Protein AF-A0A3R9MBF4-F1 (afdb_monomer)

Mean predicted aligned error: 13.08 Å

Radius of gyration: 22.8 Å; Cα contacts (8 Å, |Δi|>4): 77; chains: 1; bounding box: 53×30×57 Å

Sequence (85 aa):
MMKSIALILLIVFTSVAQCQTANVISETEFNDIEINGNKLIDIKDTYGNQNAMALLFGVADETIIDSDGEFHIIHITDLALVFQL

Nearest PDB structures (foldseek):
  8ow0-assembly1_O  TM=5.645E-01  e=1.100E+00  Saccharomyces cerevisiae
  7peq-assembly1_AK  TM=7.787E-01  e=3.986E+00  Homo sapiens
  5yp4-assembly2_D  TM=4.914E-01  e=1.767E+00  Pseudoxanthomonas mexicana
  6qlf-assembly1_O  TM=5.151E-01  e=2.480E+00  Saccharomyces cerevisiae
  8i02-assembly1_A  TM=4.577E-01  e=3.725E+00  Schizosaccharomyces pombe

Organism: NCBI:txid2494697

Foldseek 3Di:
DPPVVVVVVVVVVVVPPDPPPDDPDDPVRQQQDDDPRDGPVQVVVCLPVQVSVCVRQHHFPDWDADPVRQWIWTHRPPDIDIHGD

pLDDT: mean 74.56, std 8.4, range [50.56, 91.38]

Solvent-accessible surface area (backbone atoms only — not comparable to full-atom values): 5289 Å² total; per-residue (Å²): 136,68,75,61,57,60,55,54,53,54,56,58,58,59,74,71,63,70,75,78,88,59,75,94,58,54,71,66,61,52,35,64,40,65,59,93,87,36,38,49,44,59,59,63,74,31,75,74,37,64,70,56,45,27,72,67,75,41,73,64,79,45,76,48,68,46,96,85,61,51,38,41,36,42,30,37,93,92,46,78,46,80,38,77,113

Structure (mmCIF, N/CA/C/O backbone):
data_AF-A0A3R9MBF4-F1
#
_entry.id   AF-A0A3R9MBF4-F1
#
loop_
_atom_site.group_PDB
_atom_site.id
_atom_site.type_symbol
_atom_site.label_atom_id
_atom_site.label_alt_id
_atom_site.label_comp_id
_atom_site.label_asym_id
_atom_site.label_entity_id
_atom_site.label_seq_id
_atom_site.pdbx_PDB_ins_code
_atom_site.Cartn_x
_atom_site.Cartn_y
_atom_site.Cartn_z
_atom_site.occupancy
_atom_site.B_iso_or_equiv
_atom_site.auth_seq_id
_atom_site.auth_comp_id
_atom_site.auth_asym_id
_atom_site.auth_atom_id
_atom_site.pdbx_PDB_model_num
ATOM 1 N N . MET A 1 1 ? -42.864 9.106 40.014 1.00 50.56 1 MET A N 1
ATOM 2 C CA . MET A 1 1 ? -41.532 9.645 40.374 1.00 50.56 1 MET A CA 1
ATOM 3 C C . MET A 1 1 ? -40.345 8.703 40.074 1.00 50.56 1 MET A C 1
ATOM 5 O O . MET A 1 1 ? -39.246 9.024 40.485 1.00 50.56 1 MET A O 1
ATOM 9 N N . MET A 1 2 ? -40.489 7.605 39.304 1.00 54.03 2 MET A N 1
ATOM 10 C CA . MET A 1 2 ? -39.352 6.715 38.938 1.00 54.03 2 MET A CA 1
ATOM 11 C C . MET A 1 2 ? -38.734 6.987 37.553 1.00 54.03 2 MET A C 1
ATOM 13 O O . MET A 1 2 ? -37.611 6.573 37.288 1.00 54.03 2 MET A O 1
ATOM 17 N N . LYS A 1 3 ? -39.438 7.703 36.664 1.00 56.44 3 LYS A N 1
ATOM 18 C CA . LYS A 1 3 ? -38.995 7.937 35.274 1.00 56.44 3 LYS A CA 1
ATOM 19 C C . LYS A 1 3 ? -37.752 8.838 35.164 1.00 56.44 3 LYS A C 1
ATOM 21 O O . LYS A 1 3 ? -37.007 8.718 34.202 1.00 56.44 3 LYS A O 1
ATOM 26 N N . SER A 1 4 ? -37.504 9.700 36.154 1.00 62.44 4 SER A N 1
ATOM 27 C CA . SER A 1 4 ? -36.377 10.645 36.131 1.00 62.44 4 SER A CA 1
ATOM 28 C C . SER A 1 4 ? -35.028 10.004 36.466 1.00 62.44 4 SER A C 1
ATOM 30 O O . SER A 1 4 ? -34.006 10.486 35.995 1.00 62.44 4 SER A O 1
ATOM 32 N N . ILE A 1 5 ? -35.005 8.903 37.227 1.00 73.25 5 ILE A N 1
ATOM 33 C CA . ILE A 1 5 ? -33.754 8.240 37.639 1.00 73.25 5 ILE A CA 1
ATOM 34 C C . ILE A 1 5 ? -33.074 7.563 36.444 1.00 73.25 5 ILE A C 1
ATOM 36 O O . ILE A 1 5 ? -31.862 7.674 36.281 1.00 73.25 5 ILE A O 1
ATOM 40 N N . ALA A 1 6 ? -33.857 6.925 35.569 1.00 74.00 6 ALA A N 1
ATOM 41 C CA . ALA A 1 6 ? -33.339 6.301 34.353 1.00 74.00 6 ALA A CA 1
ATOM 42 C C . ALA A 1 6 ? -32.689 7.326 33.408 1.00 74.00 6 ALA A C 1
ATOM 44 O O . ALA A 1 6 ? -31.651 7.047 32.817 1.00 74.00 6 ALA A O 1
ATOM 45 N N . LEU A 1 7 ? -33.266 8.529 33.313 1.00 73.12 7 LEU A N 1
ATOM 46 C CA . LEU A 1 7 ? -32.729 9.610 32.486 1.00 73.12 7 LEU A CA 1
ATOM 47 C C . LEU A 1 7 ? -31.390 10.130 33.027 1.00 73.12 7 LEU A C 1
ATOM 49 O O . LEU A 1 7 ? -30.457 10.351 32.262 1.00 73.12 7 LEU A O 1
ATOM 53 N N . ILE A 1 8 ? -31.292 10.291 34.350 1.00 76.62 8 ILE A N 1
ATOM 54 C CA . ILE A 1 8 ? -30.067 10.743 35.020 1.00 76.62 8 ILE A CA 1
ATOM 55 C C . ILE A 1 8 ? -28.950 9.710 34.838 1.00 76.62 8 ILE A C 1
ATOM 57 O O . ILE A 1 8 ? -27.830 10.080 34.498 1.00 76.62 8 ILE A O 1
ATOM 61 N N . LEU A 1 9 ? -29.259 8.418 34.988 1.00 69.38 9 LEU A N 1
ATOM 62 C CA . LEU A 1 9 ? -28.304 7.337 34.730 1.00 69.38 9 LEU A CA 1
ATOM 63 C C . LEU A 1 9 ? -27.802 7.358 33.282 1.00 69.38 9 LEU A C 1
ATOM 65 O O . LEU A 1 9 ? -26.597 7.289 33.062 1.00 69.38 9 LEU A O 1
ATOM 69 N N . LEU A 1 10 ? -28.698 7.524 32.304 1.00 68.00 10 LEU A N 1
ATOM 70 C CA . LEU A 1 10 ? -28.332 7.570 30.886 1.00 68.00 10 LEU A CA 1
ATOM 71 C C . LEU A 1 10 ? -27.358 8.720 30.577 1.00 68.00 10 LEU A C 1
ATOM 73 O O . LEU A 1 10 ? -26.382 8.522 29.860 1.00 68.00 10 LEU A O 1
ATOM 77 N N . ILE A 1 11 ? -27.579 9.899 31.166 1.00 72.31 11 ILE A N 1
ATOM 78 C CA . ILE A 1 11 ? -26.714 11.073 30.981 1.00 72.31 11 ILE A CA 1
ATOM 79 C C . ILE A 1 11 ? -25.324 10.834 31.590 1.00 72.31 11 ILE A C 1
ATOM 81 O O . ILE A 1 11 ? -24.316 11.143 30.955 1.00 72.31 11 ILE A O 1
ATOM 85 N N . VAL A 1 12 ? -25.242 10.215 32.771 1.00 70.75 12 VAL A N 1
ATOM 86 C CA . VAL A 1 12 ? -23.955 9.891 33.413 1.00 70.75 12 VAL A CA 1
ATOM 87 C C . VAL A 1 12 ? -23.144 8.901 32.568 1.00 70.75 12 VAL A C 1
ATOM 89 O O . VAL A 1 12 ? -21.939 9.094 32.405 1.00 70.75 12 VAL A O 1
ATOM 92 N N . PHE A 1 13 ? -23.780 7.909 31.937 1.00 66.19 13 PHE A N 1
ATOM 93 C CA . PHE A 1 13 ? -23.072 6.964 31.064 1.00 66.19 13 PHE A CA 1
ATOM 94 C C . PHE A 1 13 ? -22.534 7.590 29.768 1.00 66.19 13 PHE A C 1
ATOM 96 O O . PHE A 1 13 ? -21.537 7.113 29.237 1.00 66.19 13 PHE A O 1
ATOM 103 N N . THR A 1 14 ? -23.115 8.685 29.270 1.00 66.44 14 THR A N 1
ATOM 104 C CA . THR A 1 14 ? -22.548 9.377 28.091 1.00 66.44 14 THR A CA 1
ATOM 105 C C . THR A 1 14 ? -21.240 10.116 28.389 1.00 66.44 14 THR A C 1
ATOM 107 O O . THR A 1 14 ? -20.442 10.330 27.483 1.00 66.44 14 THR A O 1
ATOM 110 N N . SER A 1 15 ? -20.975 10.453 29.657 1.00 64.06 15 SER A N 1
ATOM 111 C CA . SER A 1 15 ? -19.759 11.171 30.078 1.00 64.06 15 SER A CA 1
ATOM 112 C C . SER A 1 15 ? -18.510 10.288 30.213 1.00 64.06 15 SER A C 1
ATOM 114 O O . SER A 1 15 ? -17.398 10.807 30.279 1.00 64.06 15 SER A O 1
ATOM 116 N N . VAL A 1 16 ? -18.677 8.960 30.216 1.00 63.78 16 VAL A N 1
ATOM 117 C CA . VAL A 1 16 ? -17.567 7.985 30.240 1.00 63.78 16 VAL A CA 1
ATOM 118 C C . VAL A 1 16 ? -17.178 7.484 28.848 1.00 63.78 16 VAL A C 1
ATOM 120 O O . VAL A 1 16 ? -16.197 6.755 28.715 1.00 63.78 16 VAL A O 1
ATOM 123 N N . ALA A 1 17 ? -17.906 7.888 27.803 1.00 61.81 17 ALA A N 1
ATOM 124 C CA . ALA A 1 17 ? -17.507 7.650 26.425 1.00 61.81 17 ALA A CA 1
ATOM 125 C C . ALA A 1 17 ? -16.352 8.599 26.070 1.00 61.81 17 ALA A C 1
ATOM 127 O O . ALA A 1 17 ? -16.547 9.675 25.507 1.00 61.81 17 ALA A O 1
ATOM 128 N N . GLN A 1 18 ? -15.131 8.218 26.446 1.00 61.41 18 GLN A N 1
ATOM 129 C CA . GLN A 1 18 ? -13.928 8.855 25.929 1.00 61.41 18 GLN A CA 1
ATOM 130 C C . GLN A 1 18 ? -13.897 8.604 24.420 1.00 61.41 18 GLN A C 1
ATOM 132 O O . GLN A 1 18 ? -13.796 7.460 23.977 1.00 61.41 18 GLN A O 1
ATOM 137 N N . CYS A 1 19 ? -14.036 9.670 23.630 1.00 63.28 19 CYS A N 1
ATOM 138 C CA . CYS A 1 19 ? -13.729 9.627 22.206 1.00 63.28 19 CYS A CA 1
ATOM 139 C C . CYS A 1 19 ? -12.322 9.029 22.073 1.00 63.28 19 CYS A C 1
ATOM 141 O O . CYS A 1 19 ? -11.405 9.513 22.740 1.00 63.28 19 CYS A O 1
ATOM 143 N N . GLN A 1 20 ? -12.170 7.936 21.321 1.00 58.44 20 GLN A N 1
ATOM 144 C CA . GLN A 1 20 ? -10.886 7.250 21.200 1.00 58.44 20 GLN A CA 1
ATOM 145 C C . GLN A 1 20 ? -9.837 8.247 20.690 1.00 58.44 20 GLN A C 1
ATOM 147 O O . GLN A 1 20 ? -9.909 8.721 19.563 1.00 58.44 20 GLN A O 1
ATOM 152 N N . THR A 1 21 ? -8.882 8.595 21.549 1.00 64.75 21 THR A N 1
ATOM 153 C CA . THR A 1 21 ? -7.747 9.476 21.233 1.00 64.75 21 THR A CA 1
ATOM 154 C C . THR A 1 21 ? -6.573 8.720 20.617 1.00 64.75 21 THR A C 1
ATOM 156 O O . THR A 1 21 ? -5.580 9.337 20.244 1.00 64.75 21 THR A O 1
ATOM 159 N N . ALA A 1 22 ? -6.671 7.394 20.525 1.00 66.94 22 ALA A N 1
ATOM 160 C CA . ALA A 1 22 ? -5.666 6.528 19.931 1.00 66.94 22 ALA A CA 1
ATOM 161 C C . ALA A 1 22 ? -6.122 6.060 18.545 1.00 66.94 22 ALA A C 1
ATOM 163 O O . ALA A 1 22 ? -7.321 5.891 18.313 1.00 66.94 22 ALA A O 1
ATOM 164 N N . ASN A 1 23 ? -5.160 5.827 17.646 1.00 66.62 23 ASN A N 1
ATOM 165 C CA . ASN A 1 23 ? -5.427 5.170 16.370 1.00 66.62 23 ASN A CA 1
ATOM 166 C C . ASN A 1 23 ? -6.208 3.875 16.621 1.00 66.62 23 ASN A C 1
ATOM 168 O O . ASN A 1 23 ? -5.820 3.060 17.456 1.00 66.62 23 ASN A O 1
ATOM 172 N N . VAL A 1 24 ? -7.317 3.712 15.896 1.00 77.88 24 VAL A N 1
ATOM 173 C CA . VAL A 1 24 ? -8.222 2.554 16.012 1.00 77.88 24 VAL A CA 1
ATOM 174 C C . VAL A 1 24 ? -7.515 1.252 15.615 1.00 77.88 24 VAL A C 1
ATOM 176 O O . VAL A 1 24 ? -7.926 0.177 16.037 1.00 77.88 24 VAL A O 1
ATOM 179 N N . ILE A 1 25 ? -6.439 1.369 14.835 1.00 85.44 25 ILE A N 1
ATOM 180 C CA . ILE A 1 25 ? -5.599 0.272 14.366 1.00 85.44 25 ILE A CA 1
ATOM 181 C C . ILE A 1 25 ? -4.147 0.506 14.789 1.00 85.44 25 ILE A C 1
ATOM 183 O O . ILE A 1 25 ? -3.632 1.628 14.736 1.00 85.44 25 ILE A O 1
ATOM 187 N N . SER A 1 26 ? -3.490 -0.565 15.217 1.00 87.56 26 SER A N 1
ATOM 188 C CA . SER A 1 26 ? -2.047 -0.611 15.441 1.00 87.56 26 SER A CA 1
ATOM 189 C C . SER A 1 26 ? -1.276 -0.540 14.118 1.00 87.56 26 SER A C 1
ATOM 191 O O . SER A 1 26 ? -1.826 -0.767 13.042 1.00 87.56 26 SER A O 1
ATOM 193 N N . GLU A 1 27 ? 0.023 -0.245 14.186 1.00 85.56 27 GLU A N 1
ATOM 194 C CA . GLU A 1 27 ? 0.882 -0.230 12.996 1.00 85.56 27 GLU A CA 1
ATOM 195 C C . GLU A 1 27 ? 0.930 -1.599 12.302 1.00 85.56 27 GLU A C 1
ATOM 197 O O . GLU A 1 27 ? 0.890 -1.663 11.078 1.00 85.56 27 GLU A O 1
ATOM 202 N N . THR A 1 28 ? 0.957 -2.694 13.067 1.00 89.69 28 THR A N 1
ATOM 203 C CA . THR A 1 28 ? 0.901 -4.051 12.508 1.00 89.69 28 THR A CA 1
ATOM 204 C C . THR A 1 28 ? -0.410 -4.285 11.766 1.00 89.69 28 THR A C 1
ATOM 206 O O . THR A 1 28 ? -0.387 -4.739 10.629 1.00 89.69 28 THR A O 1
ATOM 209 N N . GLU A 1 29 ? -1.542 -3.909 12.370 1.00 88.12 29 GLU A N 1
ATOM 210 C CA . GLU A 1 29 ? -2.854 -4.029 11.723 1.00 88.12 29 GLU A CA 1
ATOM 211 C C . GLU A 1 29 ? -2.951 -3.168 10.464 1.00 88.12 29 GLU A C 1
ATOM 213 O O . GLU A 1 29 ? -3.529 -3.608 9.479 1.00 88.12 29 GLU A O 1
ATOM 218 N N . PHE A 1 30 ? -2.359 -1.971 10.465 1.00 87.81 30 PHE A N 1
ATOM 219 C CA . PHE A 1 30 ? -2.271 -1.127 9.275 1.00 87.81 30 PHE A CA 1
ATOM 220 C C . PHE A 1 30 ? -1.411 -1.770 8.176 1.00 87.81 30 PHE A C 1
ATOM 222 O O . PHE A 1 30 ? -1.825 -1.824 7.021 1.00 87.81 30 PHE A O 1
ATOM 229 N N . ASN A 1 31 ? -0.231 -2.284 8.526 1.00 90.12 31 ASN A N 1
ATOM 230 C CA . ASN A 1 31 ? 0.700 -2.915 7.590 1.00 90.12 31 ASN A CA 1
ATOM 231 C C . ASN A 1 31 ? 0.129 -4.194 6.959 1.00 90.12 31 ASN A C 1
ATOM 233 O O . ASN A 1 31 ? 0.486 -4.513 5.828 1.00 90.12 31 ASN A O 1
ATOM 237 N N . ASP A 1 32 ? -0.758 -4.895 7.668 1.00 91.38 32 ASP A N 1
ATOM 238 C CA . ASP A 1 32 ? -1.433 -6.109 7.201 1.00 91.38 32 ASP A CA 1
ATOM 239 C C . ASP A 1 32 ? -2.696 -5.843 6.357 1.00 91.38 32 ASP A C 1
ATOM 241 O O . ASP A 1 32 ? -3.306 -6.795 5.869 1.00 91.38 32 ASP A O 1
ATOM 245 N N . ILE A 1 33 ? -3.099 -4.582 6.144 1.00 86.75 33 ILE A N 1
ATOM 246 C CA . ILE A 1 33 ? -4.192 -4.259 5.215 1.00 86.75 33 ILE A CA 1
ATOM 247 C C . ILE A 1 33 ? -3.774 -4.657 3.797 1.00 86.75 33 ILE A C 1
ATOM 249 O O . ILE A 1 33 ? -2.733 -4.224 3.305 1.00 86.75 33 ILE A O 1
ATOM 253 N N . GLU A 1 34 ? -4.619 -5.438 3.126 1.00 86.88 34 GLU A N 1
ATOM 254 C CA . GLU A 1 34 ? -4.402 -5.870 1.747 1.00 86.88 34 GLU A CA 1
ATOM 255 C C . GLU A 1 34 ? -5.278 -5.093 0.759 1.00 86.88 34 GLU A C 1
ATOM 257 O O . GLU A 1 34 ? -6.492 -4.965 0.934 1.00 86.88 34 GLU A O 1
ATOM 262 N N . ILE A 1 35 ? -4.662 -4.622 -0.325 1.00 75.69 35 ILE A N 1
ATOM 263 C CA . ILE A 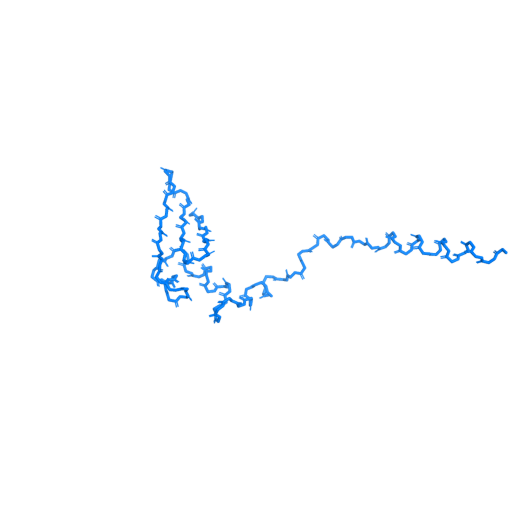1 35 ? -5.334 -4.039 -1.487 1.00 75.69 35 ILE A CA 1
ATOM 264 C C . ILE A 1 35 ? -4.910 -4.850 -2.708 1.00 75.69 35 ILE A C 1
ATOM 266 O O . ILE A 1 35 ? -3.725 -4.942 -3.026 1.00 75.69 35 ILE A O 1
ATOM 270 N N . ASN A 1 36 ? -5.881 -5.456 -3.397 1.00 72.56 36 ASN A N 1
ATOM 271 C CA . ASN A 1 36 ? -5.642 -6.307 -4.570 1.00 72.56 36 ASN A CA 1
ATOM 272 C C . ASN A 1 36 ? -4.617 -7.437 -4.328 1.00 72.56 36 ASN A C 1
ATOM 274 O O . ASN A 1 36 ? -3.898 -7.828 -5.242 1.00 72.56 36 ASN A O 1
ATOM 278 N N . GLY A 1 37 ? -4.563 -7.973 -3.102 1.00 80.31 37 GLY A N 1
ATOM 279 C CA . GLY A 1 37 ? -3.659 -9.066 -2.724 1.00 80.31 37 GLY A CA 1
ATOM 280 C C . GLY A 1 37 ? -2.238 -8.640 -2.341 1.00 80.31 37 GLY A C 1
ATOM 281 O O . GLY A 1 37 ? -1.413 -9.512 -2.089 1.00 80.31 37 GLY A O 1
ATOM 282 N N . ASN A 1 38 ? -1.956 -7.334 -2.271 1.00 82.56 38 ASN A N 1
ATOM 283 C CA . ASN A 1 38 ? -0.690 -6.798 -1.765 1.00 82.56 38 ASN A CA 1
ATOM 284 C C . ASN A 1 38 ? -0.915 -6.081 -0.441 1.00 82.56 38 ASN A C 1
ATOM 286 O O . ASN A 1 38 ? -1.912 -5.366 -0.292 1.00 82.56 38 ASN A O 1
ATOM 290 N N . LYS A 1 39 ? 0.016 -6.226 0.499 1.00 88.94 39 LYS A N 1
ATOM 291 C CA . LYS A 1 39 ? -0.068 -5.550 1.791 1.00 88.94 39 LYS A CA 1
ATOM 292 C C . LYS A 1 39 ? 0.380 -4.096 1.679 1.00 88.94 39 LYS A C 1
ATOM 294 O O . LYS A 1 39 ? 1.239 -3.757 0.867 1.00 88.94 39 LYS A O 1
ATOM 299 N N . LEU A 1 40 ? -0.142 -3.221 2.539 1.00 83.38 40 LEU A N 1
ATOM 300 C CA . LEU A 1 40 ? 0.296 -1.819 2.583 1.00 83.38 40 LEU A CA 1
ATOM 301 C C . LEU A 1 40 ? 1.785 -1.673 2.918 1.00 83.38 40 LEU A C 1
ATOM 303 O O . LEU A 1 40 ? 2.424 -0.726 2.457 1.00 83.38 40 LEU A O 1
ATOM 307 N N . ILE A 1 41 ? 2.354 -2.607 3.687 1.00 87.25 41 ILE A N 1
ATOM 308 C CA . ILE A 1 41 ? 3.797 -2.616 3.948 1.00 87.2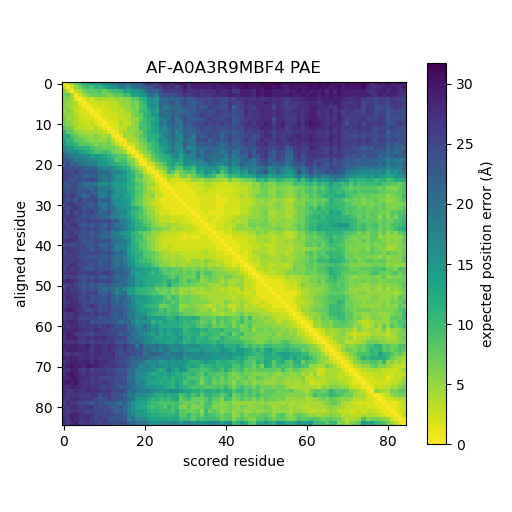5 41 ILE A CA 1
ATOM 309 C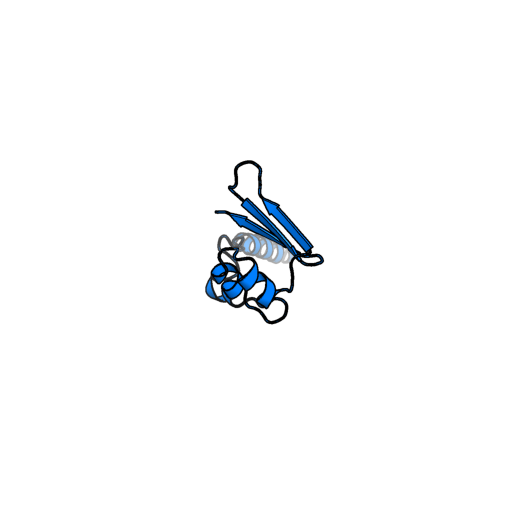 C . ILE A 1 41 ? 4.617 -2.812 2.669 1.00 87.25 41 ILE A C 1
ATOM 311 O O . ILE A 1 41 ? 5.630 -2.139 2.505 1.00 87.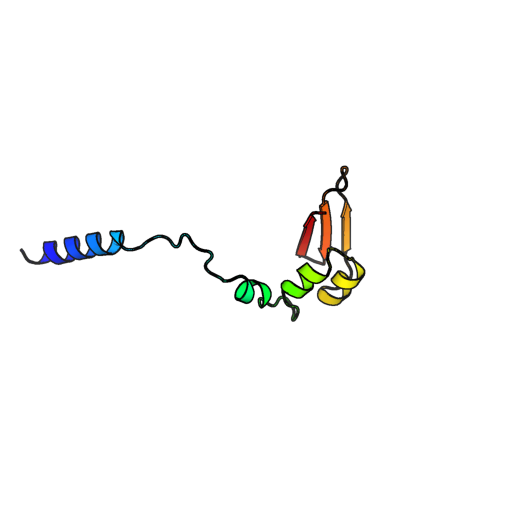25 41 ILE A O 1
ATOM 315 N N . ASP A 1 42 ? 4.125 -3.610 1.718 1.00 84.56 42 ASP A N 1
ATOM 316 C CA . ASP A 1 42 ? 4.810 -3.839 0.444 1.00 84.56 42 ASP A CA 1
ATOM 317 C C . ASP A 1 42 ? 4.906 -2.534 -0.364 1.00 84.56 42 ASP A C 1
ATOM 319 O O . ASP A 1 42 ? 5.897 -2.296 -1.051 1.00 84.56 42 ASP A O 1
ATOM 323 N N . ILE A 1 43 ? 3.914 -1.639 -0.226 1.00 79.19 43 ILE A N 1
ATOM 324 C CA . ILE A 1 43 ? 3.937 -0.290 -0.814 1.00 79.19 43 ILE A CA 1
ATOM 325 C C . ILE A 1 43 ? 5.030 0.562 -0.167 1.00 79.19 43 ILE A C 1
ATOM 327 O O . ILE A 1 43 ? 5.787 1.223 -0.879 1.00 79.19 43 ILE A O 1
ATOM 331 N N . LYS A 1 44 ? 5.133 0.552 1.172 1.00 76.50 44 LYS A N 1
ATOM 332 C CA . LYS A 1 44 ? 6.178 1.297 1.902 1.00 76.50 44 LYS A CA 1
ATOM 333 C C . LYS A 1 44 ? 7.571 0.825 1.488 1.00 76.50 44 LYS A C 1
ATOM 335 O O . LYS A 1 44 ? 8.444 1.657 1.250 1.00 76.50 44 LYS A O 1
ATOM 340 N N . ASP A 1 45 ? 7.740 -0.482 1.322 1.00 81.19 45 ASP A N 1
ATOM 341 C CA . ASP A 1 45 ? 9.014 -1.106 0.961 1.00 81.19 45 ASP A CA 1
ATOM 342 C C . ASP A 1 45 ? 9.432 -0.837 -0.493 1.00 81.19 45 ASP A C 1
ATOM 344 O O . ASP A 1 45 ? 10.587 -1.062 -0.863 1.00 81.19 45 ASP A O 1
ATOM 348 N N . THR A 1 46 ? 8.539 -0.300 -1.332 1.00 79.38 46 THR A N 1
ATOM 349 C CA . THR A 1 46 ? 8.925 0.146 -2.679 1.00 79.38 46 THR A CA 1
ATOM 350 C C . THR A 1 46 ? 9.748 1.428 -2.671 1.00 79.38 46 THR A C 1
ATOM 352 O O . THR A 1 46 ? 10.445 1.688 -3.651 1.00 79.38 46 THR A O 1
ATOM 355 N N . TYR A 1 47 ? 9.655 2.254 -1.620 1.00 74.44 47 TYR A N 1
ATOM 356 C CA . TYR A 1 47 ? 10.240 3.600 -1.578 1.00 74.44 47 TYR A CA 1
ATOM 357 C C . TYR A 1 47 ? 9.914 4.455 -2.823 1.00 74.44 47 TYR A C 1
ATOM 359 O O . TYR A 1 47 ? 10.739 5.244 -3.279 1.00 74.44 47 TYR A O 1
ATOM 367 N N . GLY A 1 48 ? 8.741 4.256 -3.435 1.00 68.06 48 GLY A N 1
ATOM 368 C CA . GLY A 1 48 ? 8.359 4.953 -4.669 1.00 68.06 48 GLY A CA 1
ATOM 369 C C . GLY A 1 48 ? 9.096 4.470 -5.927 1.00 68.06 48 GLY A C 1
ATOM 370 O O . GLY A 1 48 ? 9.034 5.120 -6.972 1.00 68.06 48 GLY A O 1
ATOM 371 N N . ASN A 1 49 ? 9.793 3.328 -5.871 1.00 77.31 49 ASN A N 1
ATOM 372 C CA . ASN A 1 49 ? 10.408 2.708 -7.040 1.00 77.31 49 ASN A CA 1
ATOM 373 C C . ASN A 1 49 ? 9.326 2.232 -8.018 1.00 77.31 49 ASN A C 1
ATOM 375 O O . ASN A 1 49 ? 8.588 1.289 -7.738 1.00 77.31 49 ASN A O 1
ATOM 379 N N . GLN A 1 50 ? 9.280 2.843 -9.201 1.00 71.25 50 GLN A N 1
ATOM 380 C CA . GLN A 1 50 ? 8.259 2.560 -10.212 1.00 71.25 50 GLN A CA 1
ATOM 381 C C . GLN A 1 50 ? 8.177 1.081 -10.619 1.00 71.25 50 GLN A C 1
ATOM 383 O O . GLN A 1 50 ? 7.078 0.576 -10.822 1.00 71.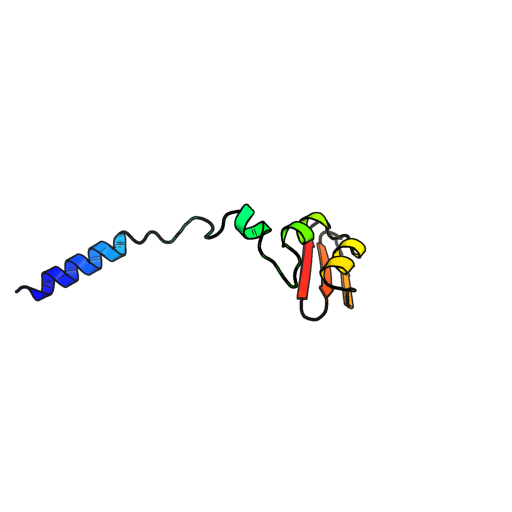25 50 GLN A O 1
ATOM 388 N N . ASN A 1 51 ? 9.303 0.364 -10.712 1.00 74.69 51 ASN A N 1
ATOM 389 C CA . ASN A 1 51 ? 9.292 -1.050 -11.101 1.00 74.69 51 ASN A CA 1
ATOM 390 C C . ASN A 1 51 ? 8.709 -1.932 -9.994 1.00 74.69 51 ASN A C 1
ATOM 392 O O . ASN A 1 51 ? 7.939 -2.844 -10.281 1.00 74.69 51 ASN A O 1
ATOM 396 N N . ALA A 1 52 ? 9.058 -1.653 -8.736 1.00 76.00 52 ALA A N 1
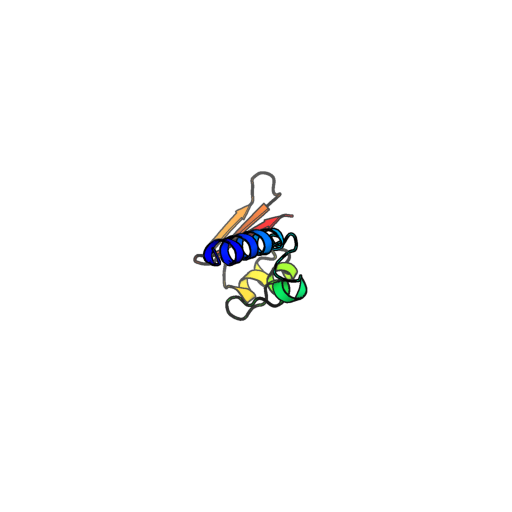ATOM 397 C CA . ALA A 1 52 ? 8.480 -2.349 -7.590 1.00 76.00 52 ALA A CA 1
ATOM 398 C C . ALA A 1 52 ? 6.978 -2.051 -7.473 1.00 76.00 52 ALA A C 1
ATOM 400 O O . ALA A 1 52 ? 6.182 -2.968 -7.297 1.00 76.00 52 ALA A O 1
ATOM 401 N N . MET A 1 53 ? 6.577 -0.794 -7.683 1.00 78.56 53 MET A N 1
ATOM 402 C CA . MET A 1 53 ? 5.169 -0.400 -7.701 1.00 78.56 53 MET A CA 1
ATOM 403 C C . MET A 1 53 ? 4.378 -1.081 -8.819 1.00 78.56 53 MET A C 1
ATOM 405 O O . MET A 1 53 ? 3.249 -1.525 -8.595 1.00 78.56 53 MET A O 1
ATOM 409 N N . ALA A 1 54 ? 4.984 -1.218 -10.001 1.00 74.19 54 ALA A N 1
ATOM 410 C CA . ALA A 1 54 ? 4.349 -1.858 -11.142 1.00 74.19 54 ALA A CA 1
ATOM 411 C C . ALA A 1 54 ? 4.070 -3.351 -10.926 1.00 74.19 54 ALA A C 1
ATOM 413 O O . ALA A 1 54 ? 3.125 -3.887 -11.503 1.00 74.19 54 ALA A O 1
ATOM 414 N N . LEU A 1 55 ? 4.855 -4.021 -10.077 1.00 76.62 55 LEU A N 1
ATOM 415 C CA . LEU A 1 55 ? 4.617 -5.414 -9.692 1.00 76.62 55 LEU A CA 1
ATOM 416 C C . LEU A 1 55 ? 3.416 -5.569 -8.751 1.00 76.62 55 LEU A C 1
ATOM 418 O O . LEU A 1 55 ? 2.765 -6.609 -8.790 1.00 76.62 55 LEU A O 1
ATOM 422 N N . LEU A 1 56 ? 3.117 -4.551 -7.937 1.00 77.12 56 LEU A N 1
ATOM 423 C CA . LEU A 1 56 ? 2.009 -4.585 -6.979 1.00 77.12 56 LEU A CA 1
ATOM 424 C C . LEU A 1 56 ? 0.683 -4.196 -7.644 1.00 77.12 56 LEU A C 1
ATOM 426 O O . LEU A 1 56 ? -0.319 -4.891 -7.495 1.00 77.12 56 LEU A O 1
ATOM 430 N N . PHE A 1 57 ? 0.664 -3.103 -8.406 1.00 76.38 57 PHE A N 1
ATOM 431 C CA . PHE A 1 57 ? -0.591 -2.516 -8.896 1.00 76.38 57 PHE A CA 1
ATOM 432 C C . PHE A 1 57 ? -0.722 -2.468 -10.420 1.00 76.38 57 PHE A C 1
ATOM 434 O O . PHE A 1 57 ? -1.792 -2.131 -10.920 1.00 76.38 57 PHE A O 1
ATOM 441 N N . GLY A 1 58 ? 0.315 -2.857 -11.163 1.00 75.50 58 GLY A N 1
ATOM 442 C CA . GLY A 1 58 ? 0.362 -2.735 -12.618 1.00 75.50 58 GLY A CA 1
ATOM 443 C C . GLY A 1 58 ? 1.086 -1.473 -13.088 1.00 75.50 58 GLY A C 1
ATOM 444 O O . GLY A 1 58 ? 1.548 -0.655 -12.297 1.00 75.50 58 GLY A O 1
ATOM 445 N N . VAL A 1 59 ? 1.239 -1.337 -14.404 1.00 76.31 59 VAL A N 1
ATOM 446 C CA . VAL A 1 59 ? 2.007 -0.238 -15.006 1.00 76.31 59 VAL A CA 1
ATOM 447 C C . VAL A 1 59 ? 1.313 1.096 -14.732 1.00 76.31 59 VAL A C 1
ATOM 449 O O . VAL A 1 59 ? 0.104 1.206 -14.908 1.00 76.31 59 VAL A O 1
ATOM 452 N N . ALA A 1 60 ? 2.085 2.097 -14.308 1.00 75.75 60 ALA A N 1
ATOM 453 C CA . ALA A 1 60 ? 1.574 3.441 -14.082 1.00 75.75 60 ALA A CA 1
ATOM 454 C C . ALA A 1 60 ? 1.098 4.089 -15.388 1.00 75.75 60 ALA A C 1
ATOM 456 O O . ALA A 1 60 ? 1.792 4.023 -16.406 1.00 75.75 60 ALA A O 1
ATOM 457 N N . ASP A 1 61 ? -0.049 4.759 -15.325 1.00 78.19 61 ASP A N 1
ATOM 458 C CA . ASP A 1 61 ? -0.597 5.543 -16.433 1.00 78.19 61 ASP A CA 1
ATOM 459 C C . ASP A 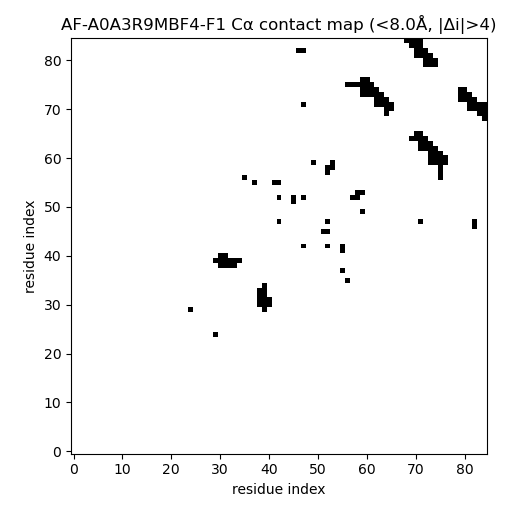1 61 ? 0.110 6.900 -16.547 1.00 78.19 61 ASP A C 1
ATOM 461 O O . ASP A 1 61 ? 0.342 7.407 -17.644 1.00 78.19 61 ASP A O 1
ATOM 465 N N . GLU A 1 62 ? 0.488 7.477 -15.403 1.00 77.88 62 GLU A N 1
ATOM 466 C CA . GLU A 1 62 ? 1.148 8.776 -15.315 1.00 77.88 62 GLU A CA 1
ATOM 467 C C . GLU A 1 62 ? 2.099 8.826 -14.115 1.00 77.88 62 GLU A C 1
ATOM 469 O O . GLU A 1 62 ? 1.854 8.231 -13.061 1.00 77.88 62 GLU A O 1
ATOM 474 N N . THR A 1 63 ? 3.204 9.555 -14.270 1.00 75.75 63 THR A N 1
ATOM 475 C CA . THR A 1 63 ? 4.053 9.967 -13.150 1.00 75.75 63 THR A CA 1
ATOM 476 C C . THR A 1 63 ? 4.236 11.474 -13.192 1.00 75.75 63 THR A C 1
ATOM 478 O O . THR A 1 63 ? 4.739 12.007 -14.181 1.00 75.75 63 THR A O 1
ATOM 481 N N . ILE A 1 64 ? 3.856 12.143 -12.106 1.00 79.38 64 ILE A N 1
ATOM 482 C CA . ILE A 1 64 ? 4.036 13.583 -11.923 1.00 79.38 64 ILE A CA 1
ATOM 483 C C . ILE A 1 64 ? 5.128 13.780 -10.874 1.00 79.38 64 ILE A C 1
ATOM 485 O O . ILE A 1 64 ? 5.043 13.239 -9.772 1.00 79.38 64 ILE A O 1
ATOM 489 N N . ILE A 1 65 ? 6.155 14.544 -11.232 1.00 75.75 65 ILE A N 1
ATOM 490 C CA . ILE A 1 65 ? 7.201 14.995 -10.312 1.00 75.75 65 ILE A CA 1
ATOM 491 C C . ILE A 1 65 ? 6.928 16.474 -10.057 1.00 75.75 65 ILE A C 1
ATOM 493 O O . ILE A 1 65 ? 6.768 17.232 -11.020 1.00 75.75 65 ILE A O 1
ATOM 497 N N . ASP A 1 66 ? 6.831 16.872 -8.789 1.00 76.25 66 ASP A N 1
ATOM 498 C CA . ASP A 1 66 ? 6.663 18.286 -8.447 1.00 76.25 66 ASP A CA 1
ATOM 499 C C . ASP A 1 66 ? 7.881 19.107 -8.913 1.00 76.25 66 ASP A C 1
ATOM 501 O O . ASP A 1 66 ? 8.990 18.596 -9.078 1.00 76.25 66 ASP A O 1
ATOM 505 N N . SER A 1 67 ? 7.677 20.396 -9.163 1.00 73.25 67 SER A N 1
ATOM 506 C CA . SER A 1 67 ? 8.691 21.318 -9.680 1.00 73.25 67 SER A CA 1
ATOM 507 C C . SER A 1 67 ? 9.882 21.500 -8.733 1.00 73.25 67 SER A C 1
ATOM 509 O O . SER A 1 67 ? 10.953 21.911 -9.181 1.00 73.25 67 SER A O 1
ATOM 511 N N . ASP A 1 68 ? 9.703 21.211 -7.445 1.00 77.88 68 ASP A N 1
ATOM 512 C CA . ASP A 1 68 ? 10.754 21.186 -6.423 1.00 77.88 68 ASP A CA 1
ATOM 513 C C . ASP A 1 68 ? 11.380 19.793 -6.216 1.00 77.88 68 ASP A C 1
ATOM 515 O O . ASP A 1 68 ? 12.435 19.684 -5.589 1.00 77.88 68 ASP A O 1
ATOM 519 N N . GLY A 1 69 ? 10.784 18.746 -6.794 1.00 68.31 69 GLY A N 1
ATOM 520 C CA . GLY A 1 69 ? 11.219 17.361 -6.662 1.00 68.31 69 GLY A CA 1
ATOM 521 C C . GLY A 1 69 ? 10.978 16.743 -5.282 1.00 68.31 69 GLY A C 1
ATOM 522 O O . GLY A 1 69 ? 11.583 15.712 -5.007 1.00 68.31 69 GLY A O 1
ATOM 523 N N . GLU A 1 70 ? 10.142 17.330 -4.416 1.00 68.62 70 GLU A N 1
ATOM 524 C CA . GLU A 1 70 ? 9.868 16.776 -3.074 1.00 68.62 70 GLU A CA 1
ATOM 525 C C . GLU A 1 70 ? 8.878 15.603 -3.096 1.00 68.62 70 GLU A C 1
ATOM 527 O O . GLU A 1 70 ? 8.911 14.739 -2.216 1.00 68.62 70 GLU A O 1
ATOM 532 N N . PHE A 1 71 ? 8.006 15.544 -4.107 1.00 67.50 71 PHE A N 1
ATOM 533 C CA . PHE A 1 71 ? 6.964 14.525 -4.196 1.00 67.50 71 PHE A CA 1
ATOM 534 C C . PHE A 1 71 ? 6.882 13.883 -5.577 1.00 67.50 71 PHE A C 1
ATOM 536 O O . PHE A 1 71 ? 6.979 14.551 -6.611 1.00 67.50 71 PHE A O 1
ATOM 543 N N . HIS A 1 72 ? 6.633 12.574 -5.581 1.00 72.69 72 HIS A N 1
AT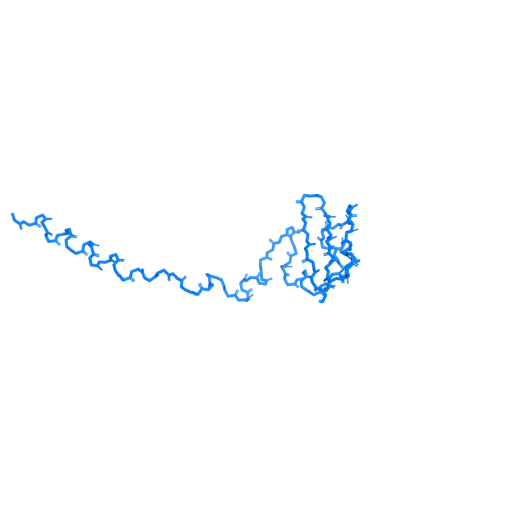OM 544 C CA . HIS A 1 72 ? 6.290 11.797 -6.767 1.00 72.69 72 HIS A CA 1
ATOM 545 C C . HIS A 1 72 ? 4.845 11.305 -6.652 1.00 72.69 72 HIS A C 1
ATOM 547 O O . HIS A 1 72 ? 4.488 10.621 -5.691 1.00 72.69 72 HIS A O 1
ATOM 553 N N . ILE A 1 73 ? 4.021 11.614 -7.652 1.00 74.50 73 ILE A N 1
ATOM 554 C CA . ILE A 1 73 ? 2.661 11.082 -7.775 1.00 74.50 73 ILE A CA 1
ATOM 555 C C . ILE A 1 73 ? 2.668 10.011 -8.858 1.00 74.50 73 ILE A C 1
ATOM 557 O O . ILE A 1 73 ? 3.078 10.272 -9.990 1.00 74.50 73 ILE A O 1
ATOM 561 N N . ILE A 1 74 ? 2.205 8.812 -8.512 1.00 74.81 74 ILE A N 1
ATOM 562 C CA . ILE A 1 74 ? 2.025 7.697 -9.443 1.00 74.81 74 ILE A CA 1
ATOM 563 C C . ILE A 1 74 ? 0.525 7.436 -9.584 1.00 74.81 74 ILE A C 1
ATOM 565 O O . ILE A 1 74 ? -0.145 7.121 -8.596 1.00 74.81 74 ILE A O 1
ATOM 569 N N . HIS A 1 75 ? 0.005 7.562 -10.805 1.00 79.56 75 HIS A N 1
ATOM 570 C CA . HIS A 1 75 ? -1.371 7.192 -11.140 1.00 79.56 75 HIS A CA 1
ATOM 571 C C . HIS A 1 75 ? -1.415 5.775 -11.706 1.00 79.56 75 HIS A C 1
ATOM 573 O O . HIS A 1 75 ? -0.680 5.450 -12.640 1.00 79.56 75 HIS A O 1
ATOM 579 N N . ILE A 1 76 ? -2.279 4.937 -11.133 1.00 74.88 76 ILE A N 1
ATOM 580 C CA . ILE A 1 76 ? -2.528 3.568 -11.585 1.00 74.88 76 ILE A CA 1
ATOM 581 C C . ILE A 1 76 ? -4.039 3.362 -11.645 1.00 74.88 76 ILE A C 1
ATOM 583 O O . ILE A 1 76 ? -4.699 3.188 -10.619 1.00 74.88 76 ILE A O 1
ATOM 587 N N . THR A 1 77 ? -4.591 3.383 -12.854 1.00 74.94 77 THR A N 1
ATOM 588 C CA . THR A 1 77 ? -6.033 3.335 -13.111 1.00 74.94 77 THR A CA 1
ATOM 589 C C . THR A 1 77 ? -6.766 4.454 -12.349 1.00 74.94 77 THR A C 1
ATOM 591 O O . THR A 1 77 ? -6.598 5.623 -12.683 1.00 74.94 77 THR A O 1
ATOM 594 N N . ASP A 1 78 ? -7.516 4.125 -11.290 1.00 72.44 78 ASP A N 1
ATOM 595 C CA . ASP A 1 78 ? -8.264 5.074 -10.449 1.00 72.44 78 ASP A CA 1
ATOM 596 C C . ASP A 1 78 ? -7.578 5.365 -9.093 1.00 72.44 78 ASP A C 1
ATOM 598 O O . ASP A 1 78 ? -8.165 6.001 -8.213 1.00 72.44 78 ASP A O 1
ATOM 602 N N . LEU A 1 79 ? -6.348 4.879 -8.885 1.00 73.19 79 LEU A N 1
ATOM 603 C CA . LEU A 1 79 ? -5.577 5.057 -7.653 1.00 73.19 79 LEU A CA 1
ATOM 604 C C . LEU A 1 79 ? -4.438 6.063 -7.861 1.00 73.19 79 LEU A C 1
ATOM 606 O O . LEU A 1 79 ? -3.579 5.871 -8.720 1.00 73.19 79 LEU A O 1
ATOM 610 N N . ALA A 1 80 ? -4.395 7.096 -7.017 1.00 77.19 80 ALA A N 1
ATOM 611 C CA . ALA A 1 80 ? -3.269 8.020 -6.922 1.00 77.19 80 ALA A CA 1
ATOM 612 C C . ALA A 1 80 ? -2.442 7.731 -5.665 1.00 77.19 80 ALA A C 1
ATOM 614 O O . ALA A 1 80 ? -2.960 7.790 -4.548 1.00 77.19 80 ALA A O 1
ATOM 615 N N . LEU A 1 81 ? -1.155 7.432 -5.849 1.00 75.50 81 LEU A N 1
ATOM 616 C CA . LEU A 1 81 ? -0.195 7.217 -4.767 1.00 75.50 81 LEU A CA 1
ATOM 617 C C . LEU A 1 81 ? 0.789 8.385 -4.717 1.00 75.50 81 LEU A C 1
ATOM 619 O O . LEU A 1 81 ? 1.429 8.696 -5.720 1.00 75.50 81 LEU A O 1
ATOM 623 N N . VAL A 1 82 ? 0.908 9.015 -3.548 1.00 78.44 82 VAL A N 1
ATOM 624 C CA . VAL A 1 82 ? 1.814 10.146 -3.310 1.00 78.44 82 VAL A CA 1
ATOM 625 C C . VAL A 1 82 ? 2.976 9.674 -2.446 1.00 78.44 82 VAL A C 1
ATOM 627 O O . VAL A 1 82 ? 2.770 9.215 -1.322 1.00 78.44 82 VAL A O 1
ATOM 630 N N . PHE A 1 83 ? 4.190 9.804 -2.970 1.00 73.44 83 PHE A N 1
ATOM 631 C CA .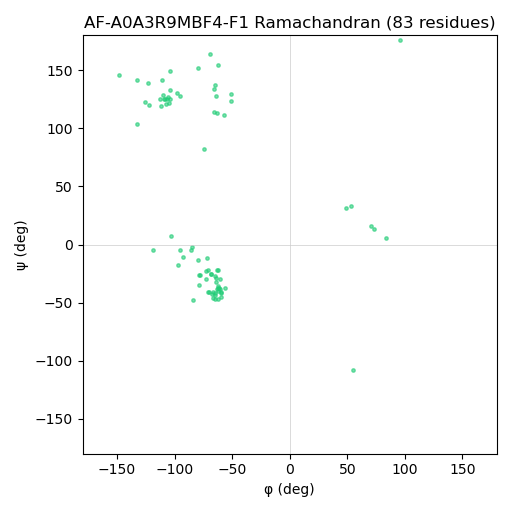 PHE A 1 83 ? 5.432 9.495 -2.271 1.00 73.44 83 PHE A CA 1
ATOM 632 C C . PHE A 1 83 ? 6.174 10.793 -1.979 1.00 73.44 83 PHE A C 1
ATOM 634 O O . PHE A 1 83 ? 6.378 11.597 -2.884 1.00 73.44 83 PHE A O 1
ATOM 641 N N . GLN A 1 84 ? 6.568 10.981 -0.724 1.00 71.31 84 GLN A N 1
ATOM 642 C CA . GLN A 1 84 ? 7.419 12.084 -0.290 1.00 71.31 84 GLN A CA 1
ATOM 643 C C . GLN A 1 84 ? 8.863 11.583 -0.197 1.00 71.31 84 GLN A C 1
ATOM 645 O O . GLN A 1 84 ? 9.087 10.512 0.378 1.00 71.31 84 GLN A O 1
ATOM 650 N N . LEU A 1 85 ? 9.801 12.320 -0.797 1.00 60.59 85 LEU A N 1
ATOM 651 C CA . LEU A 1 85 ? 11.240 12.034 -0.761 1.00 60.59 85 LEU A CA 1
ATOM 652 C C . LEU A 1 85 ? 11.908 12.541 0.525 1.00 60.59 85 LEU A C 1
ATOM 654 O O . LEU A 1 85 ? 11.470 13.580 1.069 1.00 60.59 85 LEU A O 1
#

Secondary structure (DSSP, 8-state):
--HHHHHHHHHHHHTT-----S-SS-HHHHHT-EETTEEHHHHHTTTT-HHHHHHHH-S-SEEEE-TTSSEEEEEETTEEEEEE-